Protein AF-A0A1W9V2X1-F1 (afdb_monomer)

Mean predicted aligned error: 11.7 Å

Structure (mmCIF, N/CA/C/O backbone):
data_AF-A0A1W9V2X1-F1
#
_entry.id   AF-A0A1W9V2X1-F1
#
loop_
_atom_site.group_PDB
_atom_site.id
_atom_site.type_symbol
_atom_site.label_atom_id
_atom_site.label_alt_id
_atom_site.label_comp_id
_atom_site.label_asym_id
_atom_site.label_entity_id
_atom_site.label_seq_id
_atom_site.pdbx_PDB_ins_code
_atom_site.Cartn_x
_atom_site.Cartn_y
_atom_site.Cartn_z
_atom_site.occupancy
_atom_site.B_iso_or_equiv
_atom_site.auth_seq_id
_atom_site.auth_comp_id
_atom_site.auth_asym_id
_atom_site.auth_atom_id
_atom_site.pdbx_PDB_model_num
ATOM 1 N N . MET A 1 1 ? -28.402 1.031 50.570 1.00 40.44 1 MET A N 1
ATOM 2 C CA . MET A 1 1 ? -28.992 0.924 49.218 1.00 40.44 1 MET A CA 1
ATOM 3 C C . MET A 1 1 ? -27.854 0.684 48.236 1.00 40.44 1 MET A C 1
ATOM 5 O O . MET A 1 1 ? -27.083 1.597 47.985 1.00 40.44 1 MET A O 1
ATOM 9 N N . ALA A 1 2 ? -27.658 -0.561 47.798 1.00 41.56 2 ALA A N 1
ATOM 10 C CA . ALA A 1 2 ? -26.543 -0.938 46.929 1.00 41.56 2 ALA A CA 1
ATOM 11 C C . ALA A 1 2 ? -26.938 -0.714 45.461 1.00 41.56 2 ALA A C 1
ATOM 13 O O . ALA A 1 2 ? -27.729 -1.474 44.903 1.00 41.56 2 ALA A O 1
ATOM 14 N N . GLY A 1 3 ? -26.422 0.360 44.858 1.00 44.53 3 GLY A N 1
ATOM 15 C CA . GLY A 1 3 ? -26.614 0.662 43.442 1.00 44.53 3 GLY A CA 1
ATOM 16 C C . GLY A 1 3 ? -25.910 -0.378 42.576 1.00 44.53 3 GLY A C 1
ATOM 17 O O . GLY A 1 3 ? -24.686 -0.490 42.578 1.00 44.53 3 GLY A O 1
ATOM 18 N N . THR A 1 4 ? -26.689 -1.172 41.851 1.00 47.44 4 THR A N 1
ATOM 19 C CA . THR A 1 4 ? -26.190 -2.174 40.911 1.00 47.44 4 THR A CA 1
ATOM 20 C C . THR A 1 4 ? -25.653 -1.448 39.675 1.00 47.44 4 THR A C 1
ATOM 22 O O . THR A 1 4 ? -26.416 -1.043 38.800 1.00 47.44 4 THR A O 1
ATOM 25 N N . PHE A 1 5 ? -24.335 -1.249 39.597 1.00 51.53 5 PHE A N 1
ATOM 26 C CA . PHE A 1 5 ? -23.689 -0.709 38.399 1.00 51.53 5 PHE A CA 1
ATOM 27 C C . PHE A 1 5 ? -23.838 -1.707 37.245 1.00 51.53 5 PHE A C 1
ATOM 29 O O . PHE A 1 5 ? -23.134 -2.715 37.149 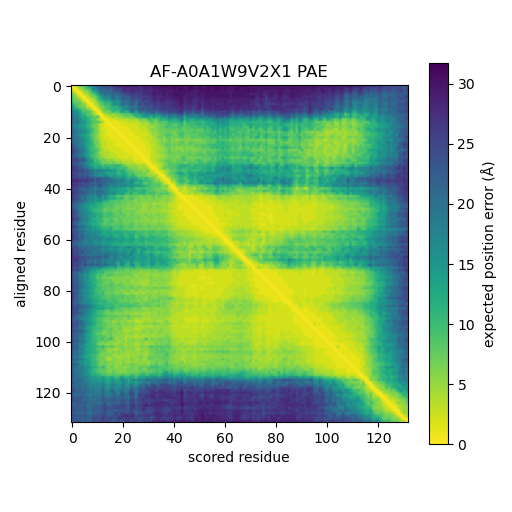1.00 51.53 5 PHE A O 1
ATOM 36 N N . LYS A 1 6 ? -24.803 -1.437 36.365 1.00 46.62 6 LYS A N 1
ATOM 37 C CA . LYS A 1 6 ? -25.063 -2.220 35.158 1.00 46.62 6 LYS A CA 1
ATOM 38 C C . LYS A 1 6 ? -23.905 -1.969 34.188 1.00 46.62 6 LYS A C 1
ATOM 40 O O . LYS A 1 6 ? -23.825 -0.901 33.591 1.00 46.62 6 LYS A O 1
ATOM 45 N N . LYS A 1 7 ? -22.988 -2.935 34.047 1.00 51.97 7 LYS A N 1
ATOM 46 C CA . LYS A 1 7 ? -21.931 -2.887 33.022 1.00 51.97 7 LYS A CA 1
ATOM 47 C C . LYS A 1 7 ? -22.591 -2.725 31.654 1.00 51.97 7 LYS A C 1
ATOM 49 O O . LYS A 1 7 ? -23.209 -3.659 31.143 1.00 51.97 7 LYS A O 1
ATOM 54 N N . GLN A 1 8 ? -22.492 -1.529 31.087 1.00 53.81 8 GLN A N 1
ATOM 55 C CA . GLN A 1 8 ? -23.011 -1.225 29.765 1.00 53.81 8 GLN A CA 1
ATOM 56 C C . GLN A 1 8 ? -22.161 -2.002 28.756 1.00 53.81 8 GLN A C 1
ATOM 58 O O . GLN A 1 8 ? -20.991 -1.704 28.528 1.00 53.81 8 GLN A O 1
ATOM 63 N N . LYS A 1 9 ? -22.728 -3.089 28.230 1.00 50.19 9 LYS A N 1
ATOM 64 C CA . LYS A 1 9 ? -22.089 -3.943 27.230 1.00 50.19 9 LYS A CA 1
ATOM 65 C C . LYS A 1 9 ? -22.088 -3.152 25.918 1.00 50.19 9 LYS A C 1
ATOM 67 O O . LYS A 1 9 ? -23.071 -3.192 25.183 1.00 50.19 9 LYS A O 1
ATOM 72 N N . PHE A 1 10 ? -21.037 -2.373 25.662 1.00 52.16 10 PHE A N 1
ATOM 73 C CA . PHE A 1 10 ? -20.840 -1.754 24.352 1.00 52.16 10 PHE A CA 1
ATOM 74 C C . PHE A 1 10 ? -20.763 -2.883 23.322 1.00 52.16 10 PHE A C 1
ATOM 76 O O . PHE A 1 10 ? -19.852 -3.711 23.335 1.00 52.16 10 PHE A O 1
ATOM 83 N N . SER A 1 11 ? -21.800 -2.986 22.497 1.00 58.44 11 SER A N 1
ATOM 84 C CA . SER A 1 11 ? -21.821 -3.898 21.365 1.00 58.44 11 SER A CA 1
ATOM 85 C C . SER A 1 11 ? -20.771 -3.400 20.376 1.00 58.44 11 SER A C 1
ATOM 87 O O . SER A 1 11 ? -20.891 -2.286 19.883 1.00 58.44 11 SER A O 1
ATOM 89 N N . GLY A 1 12 ? -19.738 -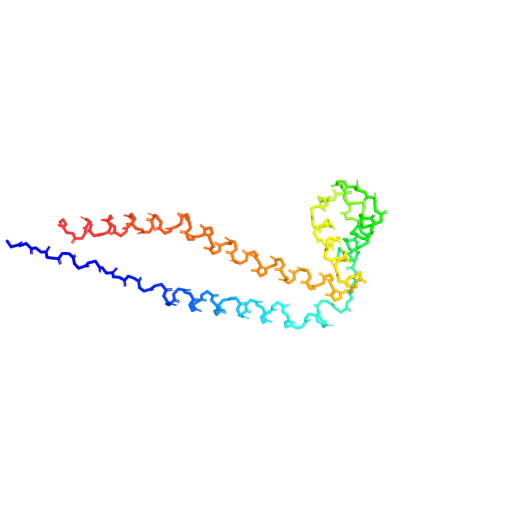4.196 20.092 1.00 65.56 12 GLY A N 1
ATOM 90 C CA . GLY A 1 12 ? -18.726 -3.851 19.081 1.00 65.56 12 GLY A CA 1
ATOM 91 C C . GLY A 1 12 ? -19.250 -3.921 17.639 1.00 65.56 12 GLY A C 1
ATOM 92 O O . GLY A 1 12 ? -18.527 -3.616 16.700 1.00 65.56 12 GLY A O 1
ATOM 93 N N . TRP A 1 13 ? -20.506 -4.329 17.440 1.00 70.62 13 TRP A N 1
ATOM 94 C CA . TRP A 1 13 ? -21.125 -4.469 16.121 1.00 70.62 13 TRP A CA 1
ATOM 95 C C . TRP A 1 13 ? -21.272 -3.149 15.350 1.00 70.62 13 TRP A C 1
ATOM 97 O O . TRP A 1 13 ? -20.857 -3.123 14.194 1.00 70.62 13 TRP A O 1
ATOM 107 N N . PRO A 1 14 ? -21.796 -2.046 15.926 1.00 80.44 14 PRO A N 1
ATOM 108 C CA . PRO A 1 14 ? -21.816 -0.746 15.253 1.00 80.44 14 PRO A CA 1
ATOM 109 C C . PRO A 1 14 ? -20.423 -0.253 14.847 1.00 80.44 14 PRO A C 1
ATOM 111 O O . PRO A 1 14 ? -20.280 0.315 13.769 1.00 80.44 14 PRO A O 1
ATOM 114 N N . GLU A 1 15 ? -19.393 -0.506 15.659 1.00 77.69 15 GLU A N 1
ATOM 115 C CA . GLU A 1 15 ? -18.012 -0.121 15.335 1.00 77.69 15 GLU A CA 1
ATOM 116 C C . GLU A 1 15 ? -17.482 -0.897 14.126 1.00 77.69 15 GLU A C 1
ATOM 118 O O . GLU A 1 15 ? -16.901 -0.307 13.218 1.00 77.69 15 GLU A O 1
ATOM 123 N N . ILE A 1 16 ? -17.726 -2.211 14.080 1.00 81.44 16 ILE A N 1
ATOM 124 C CA . ILE A 1 16 ? -17.327 -3.061 12.952 1.00 81.44 16 ILE A CA 1
ATOM 125 C C . ILE A 1 16 ? -18.069 -2.643 11.681 1.00 81.44 16 ILE A C 1
ATOM 127 O O . ILE A 1 16 ? -17.452 -2.519 10.628 1.00 81.44 16 ILE A O 1
ATOM 131 N N . VAL A 1 17 ? -19.375 -2.379 11.773 1.00 85.50 17 VAL A N 1
ATOM 132 C CA . VAL A 1 17 ? -20.172 -1.924 10.626 1.00 85.50 17 VAL A CA 1
ATOM 133 C C . VAL A 1 17 ? -19.661 -0.578 10.116 1.00 85.50 17 VAL A C 1
ATOM 135 O O . VAL A 1 17 ? -19.432 -0.438 8.917 1.00 85.50 17 VAL A O 1
ATOM 138 N N . ALA A 1 18 ? -19.412 0.388 11.003 1.00 83.31 18 ALA A N 1
ATOM 139 C CA . ALA A 1 18 ? -18.848 1.680 10.625 1.00 83.31 18 ALA A CA 1
ATOM 140 C C . ALA A 1 18 ? -17.472 1.526 9.959 1.00 83.31 18 ALA A C 1
ATOM 142 O O . ALA A 1 18 ? -17.218 2.136 8.923 1.00 83.31 18 ALA A O 1
ATOM 143 N N . PHE A 1 19 ? -16.608 0.662 10.496 1.00 80.81 19 PHE A N 1
ATOM 144 C CA . PHE A 1 19 ? -15.305 0.366 9.907 1.00 80.81 19 PHE A CA 1
ATOM 145 C C . PHE A 1 19 ? -15.425 -0.259 8.509 1.00 80.81 19 PHE A C 1
ATOM 147 O O . PHE A 1 19 ? -14.764 0.195 7.576 1.00 80.81 19 PHE A O 1
ATOM 154 N N . CYS A 1 20 ? -16.308 -1.243 8.327 1.00 84.75 20 CYS A N 1
ATOM 155 C CA . CYS A 1 20 ? -16.571 -1.843 7.019 1.00 84.75 20 CYS A CA 1
ATOM 156 C C . CYS A 1 20 ? -17.102 -0.816 6.010 1.00 84.75 20 CYS A C 1
ATOM 158 O O . CYS A 1 20 ? -16.674 -0.821 4.858 1.00 84.75 20 CYS A O 1
ATOM 160 N N . VAL A 1 21 ? -17.990 0.088 6.433 1.00 87.50 21 VAL A N 1
ATOM 161 C CA . VAL A 1 21 ? -18.495 1.176 5.581 1.00 87.50 21 VAL A CA 1
ATOM 162 C C . VAL A 1 21 ? -17.364 2.123 5.180 1.00 87.50 21 VAL A C 1
ATOM 164 O O . VAL A 1 21 ? -17.255 2.464 4.006 1.00 87.50 21 VAL A O 1
ATOM 167 N N . ILE A 1 22 ? -16.483 2.503 6.110 1.00 85.50 22 ILE A N 1
ATOM 168 C CA . ILE A 1 22 ? -15.319 3.351 5.812 1.00 85.50 22 ILE A CA 1
ATOM 169 C C . ILE A 1 22 ? -14.379 2.661 4.820 1.00 85.50 22 ILE A C 1
ATOM 171 O O . ILE A 1 22 ? -13.934 3.301 3.870 1.00 85.50 22 ILE A O 1
ATOM 175 N N . LEU A 1 23 ? -14.107 1.363 4.989 1.00 83.19 23 LEU A N 1
ATOM 176 C CA . LEU A 1 23 ? -13.288 0.600 4.043 1.00 83.19 23 LEU A CA 1
ATOM 177 C C . LEU A 1 23 ? -13.918 0.548 2.648 1.00 83.19 23 LEU A C 1
ATOM 179 O O . LEU A 1 23 ? -13.213 0.740 1.660 1.00 83.19 23 LEU A O 1
ATOM 183 N N . LEU A 1 24 ? -15.231 0.323 2.560 1.00 84.88 24 LEU A N 1
ATOM 184 C CA . LEU A 1 24 ? -15.948 0.300 1.285 1.00 84.88 24 LEU A CA 1
ATOM 185 C C . LEU A 1 24 ? -15.938 1.666 0.600 1.00 84.88 24 LEU A C 1
ATOM 187 O O . LEU A 1 24 ? -15.678 1.741 -0.598 1.00 84.88 24 LEU A O 1
ATOM 191 N N . LEU A 1 25 ? -16.172 2.745 1.349 1.00 85.00 25 LEU A N 1
ATOM 192 C CA . LEU A 1 25 ? -16.095 4.106 0.819 1.00 85.00 25 LEU A CA 1
ATOM 193 C C . LEU A 1 25 ? -14.678 4.438 0.353 1.00 85.00 25 LEU A C 1
ATOM 195 O O . LEU A 1 25 ? -14.507 4.961 -0.744 1.00 85.00 25 LEU A O 1
ATOM 199 N N . ALA A 1 26 ? -13.661 4.095 1.144 1.00 80.88 26 ALA A N 1
ATOM 200 C CA . ALA A 1 26 ? -12.272 4.298 0.763 1.00 80.88 26 ALA A CA 1
ATOM 201 C C . ALA A 1 26 ? -11.926 3.531 -0.515 1.00 80.88 26 ALA A C 1
ATOM 203 O O . ALA A 1 26 ? -11.336 4.111 -1.420 1.00 80.88 26 ALA A O 1
ATOM 204 N N . LEU A 1 27 ? -12.334 2.264 -0.625 1.00 82.25 27 LEU A N 1
ATOM 205 C CA . LEU A 1 27 ? -12.134 1.464 -1.830 1.00 82.25 27 LEU A CA 1
ATOM 206 C C . LEU A 1 27 ? -12.837 2.091 -3.039 1.00 82.25 27 LEU A C 1
ATOM 208 O O . LEU A 1 27 ? -12.231 2.204 -4.104 1.00 82.25 27 LEU A O 1
ATOM 212 N N . LEU A 1 28 ? -14.085 2.535 -2.870 1.00 84.50 28 LEU A N 1
ATOM 213 C CA . LEU A 1 28 ? -14.867 3.164 -3.929 1.00 84.50 28 LEU A CA 1
ATOM 214 C C . LEU A 1 28 ? -14.198 4.450 -4.410 1.00 84.50 28 LEU A C 1
ATOM 216 O O . LEU A 1 28 ? -13.931 4.571 -5.596 1.00 84.50 28 LEU A O 1
ATOM 220 N N . PHE A 1 29 ? -13.833 5.368 -3.515 1.00 80.75 29 PHE A N 1
ATOM 221 C CA . PHE A 1 29 ? -13.149 6.603 -3.903 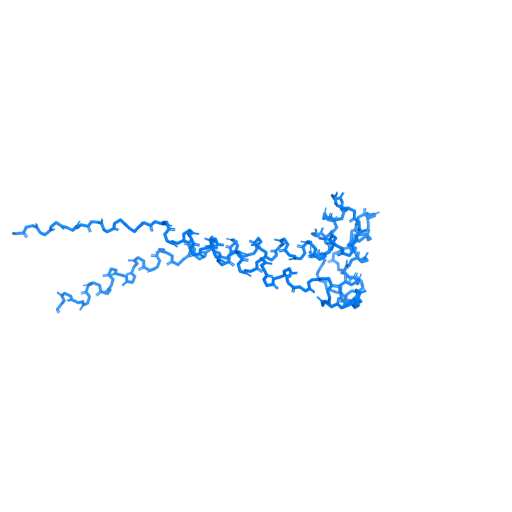1.00 80.75 29 PHE A CA 1
ATOM 222 C C . PHE A 1 29 ? -11.755 6.364 -4.489 1.00 80.75 29 PHE A C 1
ATOM 224 O O . PHE A 1 29 ? -11.346 7.104 -5.376 1.00 80.75 29 PHE A O 1
ATOM 231 N N . ARG A 1 30 ? -11.023 5.342 -4.024 1.00 76.62 30 ARG A N 1
ATOM 232 C CA . ARG A 1 30 ? -9.678 5.031 -4.530 1.00 76.62 30 ARG A CA 1
ATOM 233 C C . ARG A 1 30 ? -9.731 4.421 -5.925 1.00 76.62 30 ARG A C 1
ATOM 235 O O . ARG A 1 30 ? -8.865 4.720 -6.724 1.00 76.62 30 ARG A O 1
ATOM 242 N N . THR A 1 31 ? -10.713 3.565 -6.204 1.00 78.25 31 THR A N 1
ATOM 243 C CA . THR A 1 31 ? -10.856 2.877 -7.502 1.00 78.25 31 THR A CA 1
ATOM 244 C C . THR A 1 31 ? -11.668 3.679 -8.517 1.00 78.25 31 THR A C 1
ATOM 246 O O . THR A 1 31 ? -11.524 3.475 -9.724 1.00 78.25 31 THR A O 1
ATOM 249 N N . TYR A 1 32 ? -12.495 4.622 -8.058 1.00 74.75 32 TYR A N 1
ATOM 250 C CA . TYR A 1 32 ? -13.290 5.477 -8.928 1.00 74.75 32 TYR A CA 1
ATOM 251 C C . TYR A 1 32 ? -12.389 6.378 -9.775 1.00 74.75 32 TYR A C 1
ATOM 253 O O . TYR A 1 32 ? -11.788 7.332 -9.291 1.00 74.75 32 TYR A O 1
ATOM 261 N N . GLY A 1 33 ? -12.312 6.066 -11.068 1.00 71.06 33 GLY A N 1
ATOM 262 C CA . GLY A 1 33 ? -11.505 6.824 -12.019 1.00 71.06 33 GLY A CA 1
ATOM 263 C C . GLY A 1 33 ? -10.034 6.419 -12.076 1.00 71.06 33 GLY A C 1
ATOM 264 O O . GLY A 1 33 ? -9.289 7.101 -12.769 1.00 71.06 33 GLY A O 1
ATOM 265 N N . LEU A 1 34 ? -9.629 5.303 -11.454 1.00 67.88 34 LEU A N 1
ATOM 266 C CA . LEU A 1 34 ? -8.243 4.805 -11.483 1.00 67.88 34 LEU A CA 1
ATOM 267 C C . LEU A 1 34 ? -7.711 4.577 -12.914 1.00 67.88 34 LEU A C 1
ATOM 269 O O . LEU A 1 34 ? -6.512 4.688 -13.160 1.00 67.88 34 LEU A O 1
ATOM 273 N N . ASP A 1 35 ? -8.607 4.295 -13.863 1.00 64.69 35 ASP A N 1
ATOM 274 C CA . ASP A 1 35 ? -8.277 4.116 -15.284 1.00 64.69 35 ASP A CA 1
ATOM 275 C C . ASP A 1 35 ? -8.267 5.430 -16.082 1.00 64.69 35 ASP A C 1
ATOM 277 O O . ASP A 1 35 ? -7.742 5.483 -17.191 1.00 64.69 35 ASP A O 1
ATOM 281 N N . LYS A 1 36 ? -8.871 6.498 -15.548 1.00 64.12 36 LYS A N 1
ATOM 282 C CA . LYS A 1 36 ? -9.053 7.782 -16.247 1.00 64.12 36 LYS A CA 1
ATOM 283 C C . LYS A 1 36 ? -8.175 8.899 -15.689 1.00 64.12 36 LYS A C 1
ATOM 285 O O . LYS A 1 36 ? -7.879 9.848 -16.410 1.00 64.12 36 LYS A O 1
ATOM 290 N N . VAL A 1 37 ? -7.781 8.807 -14.421 1.00 63.09 37 VAL A N 1
ATOM 291 C CA . VAL A 1 37 ? -7.022 9.828 -13.701 1.00 63.09 37 VAL A CA 1
ATOM 292 C C . VAL A 1 37 ? -5.963 9.143 -12.822 1.00 63.09 37 VAL A C 1
ATOM 294 O O . VAL A 1 37 ? -6.338 8.372 -11.941 1.00 63.09 37 VAL A O 1
ATOM 297 N N . PRO A 1 38 ? -4.663 9.426 -13.017 1.00 61.75 38 PRO A N 1
ATOM 298 C CA . PRO A 1 38 ? -4.094 10.220 -14.106 1.00 61.75 38 PRO A CA 1
ATOM 299 C C . PRO A 1 38 ? -4.114 9.453 -15.451 1.00 61.75 38 PRO A C 1
ATOM 301 O O . PRO A 1 38 ? -3.861 8.243 -15.477 1.00 61.75 38 PRO A O 1
ATOM 304 N N . PRO A 1 39 ? -4.411 10.128 -16.582 1.00 63.81 39 PRO A N 1
ATOM 305 C CA . PRO A 1 39 ? -4.493 9.492 -17.902 1.00 63.81 39 PRO A CA 1
ATOM 306 C C . PRO A 1 39 ? -3.128 9.052 -18.454 1.00 63.81 39 PRO A C 1
ATOM 308 O O . PRO A 1 39 ? -3.073 8.193 -19.328 1.00 63.81 39 PRO A O 1
ATOM 311 N N . ALA A 1 40 ? -2.031 9.618 -17.943 1.00 69.62 40 ALA A N 1
ATOM 312 C CA . ALA A 1 40 ? -0.670 9.242 -18.302 1.00 69.62 40 ALA A CA 1
ATOM 313 C C . ALA A 1 40 ? 0.032 8.592 -17.105 1.00 69.62 40 ALA A C 1
ATOM 315 O O . ALA A 1 40 ? -0.016 9.122 -15.997 1.00 69.62 40 ALA A O 1
ATOM 316 N N . PHE A 1 41 ? 0.695 7.462 -17.349 1.00 78.06 41 PHE A N 1
ATOM 317 C CA . PHE A 1 41 ? 1.637 6.858 -16.412 1.00 78.06 41 PHE A CA 1
ATOM 318 C C . PHE A 1 41 ? 3.010 7.491 -16.659 1.00 78.06 41 PHE A C 1
ATOM 320 O O . PHE A 1 41 ? 3.774 7.025 -17.504 1.00 78.06 41 PHE A O 1
ATOM 327 N N . PHE A 1 42 ? 3.263 8.634 -16.023 1.00 81.44 42 PHE A N 1
ATOM 328 C CA . PHE A 1 42 ? 4.469 9.440 -16.216 1.00 81.44 42 PHE A CA 1
ATOM 329 C C . PHE A 1 42 ? 4.945 10.005 -14.874 1.00 81.44 42 PHE A C 1
ATOM 331 O O . PHE A 1 42 ? 4.184 10.016 -13.911 1.00 81.44 42 PHE A O 1
ATOM 338 N N . GLY A 1 43 ? 6.179 10.508 -14.841 1.00 84.56 43 GLY A N 1
ATOM 339 C CA . GLY A 1 43 ? 6.716 11.201 -13.676 1.00 84.56 43 GLY A CA 1
ATOM 340 C C . GLY A 1 43 ? 7.114 10.215 -12.588 1.00 84.56 43 GLY A C 1
ATOM 341 O O . GLY A 1 43 ? 7.761 9.210 -12.882 1.00 84.56 43 GLY A O 1
ATOM 342 N N . ASP A 1 44 ? 6.697 10.506 -11.363 1.00 83.75 44 ASP A N 1
ATOM 343 C CA . ASP A 1 44 ? 6.986 9.732 -10.155 1.00 83.75 44 ASP A CA 1
ATOM 344 C C . ASP A 1 44 ? 6.433 8.296 -10.228 1.00 83.75 44 ASP A C 1
ATOM 346 O O . ASP A 1 44 ? 7.136 7.321 -9.966 1.00 83.75 44 ASP A O 1
ATOM 350 N N . GLU A 1 45 ? 5.193 8.113 -10.698 1.00 84.44 45 GLU A N 1
ATOM 351 C CA . GLU A 1 45 ? 4.597 6.772 -10.837 1.00 84.44 45 GLU A CA 1
ATOM 352 C C . GLU A 1 45 ? 5.433 5.854 -11.751 1.00 84.44 45 GLU A C 1
ATOM 354 O O . GLU A 1 45 ? 5.596 4.660 -11.476 1.00 84.44 45 GLU A O 1
ATOM 359 N N . ALA A 1 46 ? 5.967 6.410 -12.842 1.00 87.62 46 ALA A N 1
ATOM 360 C CA . ALA A 1 46 ? 6.735 5.659 -13.829 1.00 87.62 46 ALA A CA 1
ATOM 361 C C . ALA A 1 46 ? 8.168 5.383 -13.367 1.00 87.62 46 ALA A C 1
ATOM 363 O O . ALA A 1 46 ? 8.662 4.266 -13.524 1.00 87.62 46 ALA A O 1
ATOM 364 N N . ASN A 1 47 ? 8.817 6.378 -12.774 1.00 89.69 47 ASN A N 1
ATOM 365 C CA . ASN A 1 47 ? 10.173 6.280 -12.250 1.00 89.69 47 ASN A CA 1
ATOM 366 C C . ASN A 1 47 ? 10.266 5.244 -11.117 1.00 89.69 47 ASN A C 1
ATOM 368 O O . ASN A 1 47 ? 11.120 4.357 -11.173 1.00 89.69 47 ASN A O 1
ATOM 372 N N . ILE A 1 48 ? 9.323 5.250 -10.170 1.00 89.44 48 ILE A N 1
ATOM 373 C CA . ILE A 1 48 ? 9.230 4.212 -9.131 1.00 89.44 48 ILE A CA 1
ATOM 374 C C . ILE A 1 48 ? 9.030 2.828 -9.754 1.00 89.44 48 ILE A C 1
ATOM 376 O O . ILE A 1 48 ? 9.654 1.863 -9.319 1.00 89.44 48 ILE A O 1
ATOM 380 N N . ALA A 1 49 ? 8.180 2.699 -10.776 1.00 90.44 49 ALA A N 1
ATOM 381 C CA . ALA A 1 49 ? 7.961 1.411 -11.430 1.00 90.44 49 ALA A CA 1
ATOM 382 C C . ALA A 1 49 ? 9.220 0.888 -12.143 1.00 90.44 49 ALA A C 1
ATOM 384 O O . ALA A 1 49 ? 9.478 -0.319 -12.106 1.00 90.44 49 ALA A O 1
ATOM 385 N N . LEU A 1 50 ? 10.022 1.772 -12.745 1.00 90.06 50 LEU A N 1
ATOM 386 C CA . LEU A 1 50 ? 11.322 1.426 -13.327 1.00 90.06 50 LEU A CA 1
ATOM 387 C C . LEU A 1 50 ? 12.317 0.986 -12.249 1.00 90.06 50 LEU A C 1
ATOM 389 O O . LEU A 1 50 ? 12.975 -0.045 -12.404 1.00 90.06 50 LEU A O 1
ATOM 393 N N . ASP A 1 51 ? 12.375 1.702 -11.126 1.00 90.56 51 ASP A N 1
ATOM 394 C CA . ASP A 1 51 ? 13.221 1.330 -9.993 1.00 90.56 51 ASP A CA 1
ATOM 395 C C . ASP A 1 51 ? 12.816 -0.028 -9.411 1.00 90.56 51 ASP A C 1
ATOM 397 O O . ASP A 1 51 ? 13.667 -0.899 -9.217 1.00 90.56 51 ASP A O 1
ATOM 401 N N . SER A 1 52 ? 11.519 -0.278 -9.236 1.00 91.12 52 SER A N 1
ATOM 402 C CA . SER A 1 52 ? 10.985 -1.577 -8.819 1.00 91.12 52 SER A CA 1
ATOM 403 C C . SER A 1 52 ? 11.318 -2.700 -9.788 1.00 91.12 52 SER A C 1
ATOM 405 O O . SER A 1 52 ? 11.610 -3.819 -9.365 1.00 91.12 52 SER A O 1
ATOM 407 N N . GLN A 1 53 ? 11.286 -2.423 -11.090 1.00 91.38 53 GLN A N 1
ATOM 408 C CA . GLN A 1 53 ? 11.684 -3.395 -12.097 1.00 91.38 53 GLN A CA 1
ATOM 409 C C . GLN A 1 53 ? 13.185 -3.700 -12.014 1.00 91.38 53 GLN A C 1
ATOM 411 O O . GLN A 1 53 ? 13.566 -4.864 -12.133 1.00 91.38 53 GLN A O 1
ATOM 416 N N . SER A 1 54 ? 14.025 -2.696 -11.750 1.00 90.12 54 SER A N 1
ATOM 417 C CA . SER A 1 54 ? 15.464 -2.893 -11.539 1.00 90.12 54 SER A CA 1
ATOM 418 C C . SER A 1 54 ? 15.751 -3.747 -10.295 1.00 90.12 54 SER A C 1
ATOM 420 O O . SER A 1 54 ? 16.564 -4.672 -10.353 1.00 90.12 54 SER A O 1
ATOM 422 N N . ILE A 1 55 ? 15.007 -3.525 -9.205 1.00 91.75 55 ILE A N 1
ATOM 423 C CA . ILE A 1 55 ? 15.094 -4.317 -7.969 1.00 91.75 55 ILE A CA 1
ATOM 424 C C . ILE A 1 55 ? 14.713 -5.772 -8.245 1.00 91.75 55 ILE A C 1
ATOM 426 O O . ILE A 1 55 ? 15.407 -6.691 -7.812 1.00 91.75 55 ILE A O 1
ATOM 430 N N . LEU A 1 56 ? 13.646 -6.000 -9.017 1.00 90.94 56 LEU A N 1
ATOM 431 C CA . LEU A 1 56 ? 13.211 -7.342 -9.410 1.00 90.94 56 LEU A CA 1
ATOM 432 C C . LEU A 1 56 ? 14.264 -8.084 -10.253 1.00 90.94 56 LEU A C 1
ATOM 434 O O . LEU A 1 56 ? 14.342 -9.310 -10.211 1.00 90.94 56 LEU A O 1
ATOM 438 N N . GLN A 1 57 ? 15.083 -7.346 -11.003 1.00 91.44 57 GLN A N 1
ATOM 439 C CA . GLN A 1 57 ? 16.202 -7.876 -11.788 1.00 91.44 57 GLN A CA 1
ATOM 440 C C . G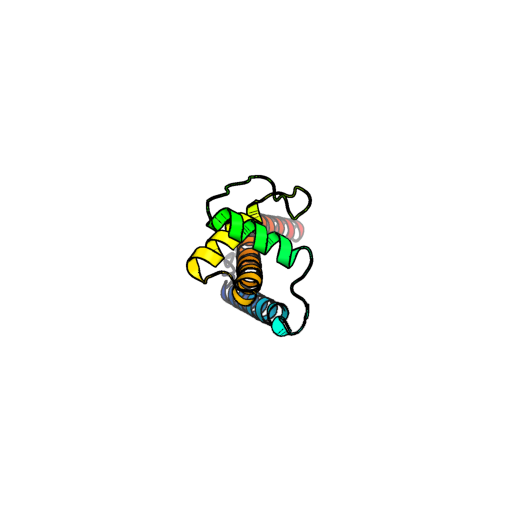LN A 1 57 ? 17.473 -8.112 -10.951 1.00 91.44 57 GLN A C 1
ATOM 442 O O . GLN A 1 57 ? 18.490 -8.537 -11.494 1.00 91.44 57 GLN A O 1
ATOM 447 N N . GLY A 1 58 ? 17.424 -7.874 -9.637 1.00 89.88 58 GLY A N 1
ATOM 448 C CA . GLY A 1 58 ? 18.534 -8.092 -8.708 1.00 89.88 58 GLY A CA 1
ATOM 449 C C . GLY A 1 58 ? 19.387 -6.853 -8.432 1.00 89.88 58 GLY A C 1
ATOM 450 O O . GLY A 1 58 ? 20.403 -6.964 -7.747 1.00 89.88 58 GLY A O 1
ATOM 451 N N . ASN A 1 59 ? 18.996 -5.673 -8.926 1.00 88.12 59 ASN A N 1
ATOM 452 C CA . ASN A 1 59 ? 19.671 -4.419 -8.598 1.00 88.12 59 ASN A CA 1
ATOM 453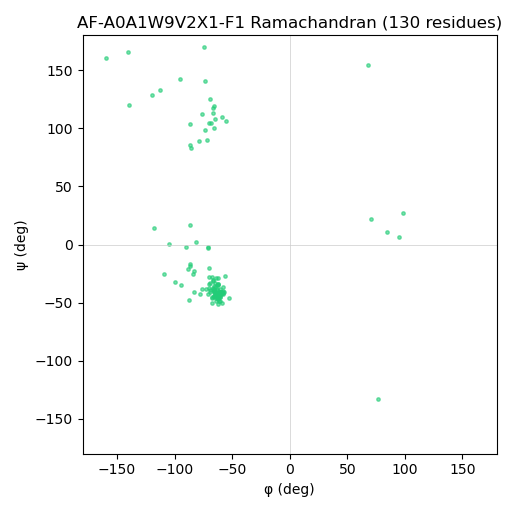 C C . ASN A 1 59 ? 19.106 -3.829 -7.298 1.00 88.12 59 ASN A C 1
ATOM 455 O O . ASN A 1 59 ? 18.207 -2.988 -7.295 1.00 88.12 59 ASN A O 1
ATOM 459 N N . PHE A 1 60 ? 19.622 -4.317 -6.173 1.00 86.81 60 PHE A N 1
ATOM 460 C CA . PHE A 1 60 ? 19.202 -3.885 -4.846 1.00 86.81 60 PHE A CA 1
ATOM 461 C C . PHE A 1 60 ? 19.844 -2.546 -4.471 1.00 86.81 60 PHE A C 1
ATOM 463 O O . PHE A 1 60 ? 20.909 -2.503 -3.854 1.00 86.81 60 PHE A O 1
ATOM 470 N N . SER A 1 61 ? 19.181 -1.445 -4.821 1.00 83.69 61 SER A N 1
ATOM 471 C CA . SER A 1 61 ? 19.556 -0.112 -4.345 1.00 83.69 61 SER A CA 1
ATOM 472 C C . SER A 1 61 ? 18.745 0.279 -3.110 1.00 83.69 61 SER A C 1
ATOM 474 O O . SER A 1 61 ? 17.560 -0.035 -3.013 1.00 83.69 61 SER A O 1
ATOM 476 N N . LEU A 1 62 ? 19.376 0.969 -2.156 1.00 84.19 62 LEU A N 1
ATOM 477 C CA . LEU A 1 62 ? 18.684 1.573 -1.008 1.00 84.19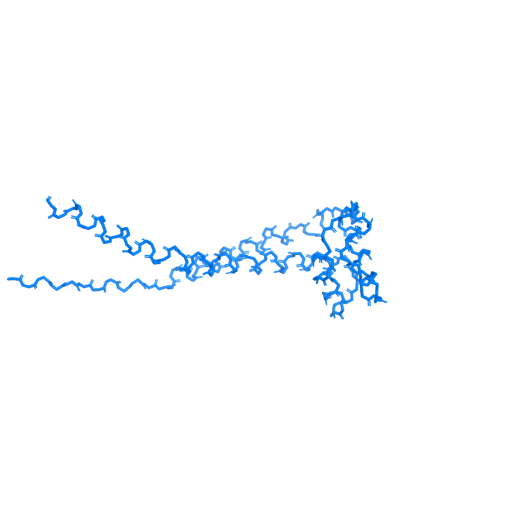 62 LEU A CA 1
ATOM 478 C C . LEU A 1 62 ? 18.087 2.944 -1.344 1.00 84.19 62 LEU A C 1
ATOM 480 O O . LEU A 1 62 ? 17.142 3.382 -0.687 1.00 84.19 62 LEU A O 1
ATOM 484 N N . ILE A 1 63 ? 18.626 3.592 -2.373 1.00 84.50 63 ILE A N 1
ATOM 485 C CA . ILE A 1 63 ? 18.248 4.926 -2.828 1.00 84.50 63 ILE A CA 1
ATOM 486 C C . ILE A 1 63 ? 17.753 4.802 -4.266 1.00 84.50 63 ILE A C 1
ATOM 488 O O . ILE A 1 63 ? 18.438 4.197 -5.094 1.00 84.50 63 ILE A O 1
ATOM 492 N N . THR A 1 64 ? 16.576 5.340 -4.561 1.00 79.38 64 THR A N 1
ATOM 493 C CA . THR A 1 64 ? 15.967 5.290 -5.895 1.00 79.38 64 THR A CA 1
ATOM 494 C C . THR A 1 64 ? 16.640 6.301 -6.828 1.00 79.38 64 THR A C 1
ATOM 496 O O . THR A 1 64 ? 16.535 7.511 -6.604 1.00 79.38 64 THR A O 1
ATOM 499 N N . PRO A 1 65 ? 17.379 5.849 -7.861 1.00 76.25 65 PRO A N 1
ATOM 500 C CA . PRO A 1 65 ? 18.096 6.754 -8.753 1.00 76.25 65 PRO A CA 1
ATOM 501 C C . PRO A 1 65 ? 17.161 7.569 -9.655 1.00 76.25 65 PRO A C 1
ATOM 503 O O . PRO A 1 65 ? 17.527 8.683 -10.027 1.00 76.25 65 PRO A O 1
ATOM 506 N N . HIS A 1 66 ? 15.969 7.059 -9.992 1.00 78.50 66 HIS A N 1
ATOM 507 C CA . HIS A 1 66 ? 15.037 7.758 -10.884 1.00 78.50 66 HIS A CA 1
ATOM 508 C C . HIS A 1 66 ? 14.164 8.790 -10.152 1.00 78.50 66 HIS A C 1
ATOM 510 O O . HIS A 1 66 ? 13.767 9.782 -10.755 1.00 78.50 66 HIS A O 1
ATOM 516 N N . GLU A 1 67 ? 13.939 8.619 -8.846 1.00 73.25 67 GLU A N 1
ATOM 517 C CA . GLU A 1 67 ? 13.182 9.552 -7.987 1.00 73.25 67 GLU A CA 1
ATOM 518 C C . GLU A 1 67 ? 14.035 10.684 -7.390 1.00 73.25 67 GLU A C 1
ATOM 520 O O . GLU A 1 67 ? 13.659 11.320 -6.413 1.00 73.25 67 GLU A O 1
ATOM 525 N N . GLY A 1 68 ? 15.232 10.946 -7.919 1.00 74.69 68 GLY A N 1
ATOM 526 C CA . GLY A 1 68 ? 16.088 12.004 -7.369 1.00 74.69 68 GLY A CA 1
ATOM 527 C C . GLY A 1 68 ? 16.684 11.676 -5.994 1.00 74.69 68 GLY A C 1
ATOM 528 O O . GLY A 1 68 ? 17.116 12.580 -5.280 1.00 74.69 68 GLY A O 1
ATOM 529 N N . GLY A 1 69 ? 16.766 10.391 -5.639 1.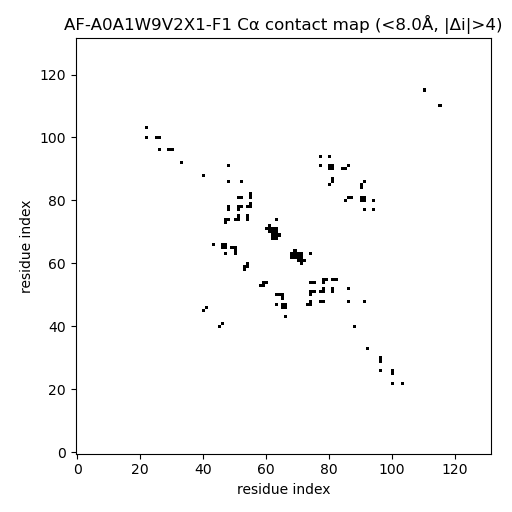00 75.44 69 GLY A N 1
ATOM 530 C CA . GLY A 1 69 ? 17.453 9.929 -4.437 1.00 75.44 69 GLY A CA 1
ATOM 531 C C . GLY A 1 69 ? 16.552 9.657 -3.231 1.00 75.44 69 GLY A C 1
ATOM 532 O O . GLY A 1 69 ? 17.015 9.750 -2.093 1.00 75.44 69 GLY A O 1
ATOM 533 N N . GLU A 1 70 ? 15.284 9.318 -3.453 1.00 78.38 70 GLU A N 1
ATOM 534 C CA . GLU A 1 70 ? 14.348 8.983 -2.380 1.00 78.38 70 GLU A CA 1
ATOM 535 C C . GLU A 1 70 ? 14.582 7.590 -1.758 1.00 78.38 70 GLU A C 1
ATOM 537 O O . GLU A 1 70 ? 15.386 6.767 -2.209 1.00 78.38 70 GLU A O 1
ATOM 542 N N . GLY A 1 71 ? 13.885 7.331 -0.647 1.00 82.62 71 GLY A N 1
ATOM 543 C CA . GLY A 1 71 ? 13.930 6.046 0.042 1.00 82.62 71 GLY A CA 1
ATOM 544 C C . GLY A 1 71 ? 13.248 4.941 -0.768 1.00 82.62 71 GLY A C 1
ATOM 545 O O . GLY A 1 71 ? 12.061 5.010 -1.071 1.00 82.62 71 GLY A O 1
ATOM 546 N N . SER A 1 72 ? 13.972 3.855 -1.030 1.00 88.06 72 SER A N 1
ATOM 547 C CA . SER A 1 72 ? 13.520 2.737 -1.877 1.00 88.06 72 SER A CA 1
ATOM 548 C C . SER A 1 72 ? 12.413 1.845 -1.301 1.00 88.06 72 SER A C 1
ATOM 550 O O . SER A 1 72 ? 11.969 0.927 -1.989 1.00 88.06 72 SER A O 1
ATOM 552 N N . LEU A 1 73 ? 11.935 2.075 -0.070 1.00 89.94 73 LEU A N 1
ATOM 553 C CA . LEU A 1 73 ? 10.973 1.180 0.594 1.00 89.94 73 LEU A CA 1
ATOM 554 C C . LEU A 1 73 ? 9.745 0.899 -0.281 1.00 89.94 73 LEU A C 1
ATOM 556 O O . LEU A 1 73 ? 9.341 -0.254 -0.433 1.00 89.94 73 LEU A O 1
ATOM 560 N N . TRP A 1 74 ? 9.171 1.943 -0.880 1.00 90.44 74 TRP A N 1
ATOM 561 C CA . TRP A 1 74 ? 8.023 1.780 -1.763 1.00 90.44 74 TRP A CA 1
ATOM 562 C C . TRP A 1 74 ? 8.381 1.002 -3.036 1.00 90.44 74 TRP A C 1
ATOM 564 O O . TRP A 1 74 ? 7.640 0.098 -3.424 1.00 90.44 74 TRP A O 1
ATOM 574 N N . ALA A 1 75 ? 9.557 1.252 -3.620 1.00 90.94 75 ALA A N 1
ATOM 575 C CA . ALA A 1 75 ? 10.037 0.519 -4.787 1.00 90.94 75 ALA A CA 1
ATOM 576 C C . ALA A 1 75 ? 10.231 -0.984 -4.499 1.00 90.94 75 ALA A C 1
ATOM 578 O O . ALA A 1 75 ? 9.914 -1.811 -5.355 1.00 90.94 75 ALA A O 1
ATOM 579 N N . TYR A 1 76 ? 10.659 -1.364 -3.289 1.00 92.94 76 TYR A N 1
ATOM 580 C CA . TYR A 1 76 ? 10.728 -2.768 -2.860 1.00 92.94 76 TYR A CA 1
ATOM 581 C C . TYR A 1 76 ? 9.347 -3.415 -2.720 1.00 92.94 76 TYR A C 1
ATOM 583 O O . TYR A 1 76 ? 9.133 -4.530 -3.196 1.00 92.94 76 TYR A O 1
ATOM 591 N N . LEU A 1 77 ? 8.392 -2.729 -2.087 1.00 92.94 77 LEU A N 1
ATOM 592 C CA . LEU A 1 77 ? 7.021 -3.235 -1.936 1.00 92.94 77 LEU A CA 1
ATOM 593 C C . LEU A 1 77 ? 6.330 -3.404 -3.297 1.00 92.94 77 LEU A C 1
ATOM 595 O O . LEU A 1 77 ? 5.625 -4.389 -3.543 1.00 92.94 77 LEU A O 1
ATOM 599 N N . LEU A 1 78 ? 6.579 -2.473 -4.213 1.00 93.56 78 LEU A N 1
ATOM 600 C CA . LEU A 1 78 ? 6.092 -2.550 -5.579 1.00 93.56 78 LEU A CA 1
ATOM 601 C C . LEU A 1 78 ? 6.794 -3.665 -6.373 1.00 93.56 78 LEU A C 1
ATOM 603 O O . LEU A 1 78 ? 6.118 -4.414 -7.078 1.00 93.56 78 LEU A O 1
ATOM 607 N N . ALA A 1 79 ? 8.102 -3.873 -6.187 1.00 93.00 79 ALA A N 1
ATOM 608 C CA . ALA A 1 79 ? 8.836 -4.994 -6.779 1.00 93.00 79 ALA A CA 1
ATOM 609 C C . ALA A 1 79 ? 8.273 -6.352 -6.325 1.00 93.00 79 ALA A C 1
ATOM 611 O O . ALA A 1 79 ? 8.079 -7.241 -7.151 1.00 93.00 79 ALA A O 1
ATOM 612 N N . LEU A 1 80 ? 7.916 -6.504 -5.043 1.00 93.25 80 LEU A N 1
ATOM 613 C CA . LEU A 1 80 ? 7.221 -7.702 -4.548 1.00 93.25 80 LEU A CA 1
ATOM 614 C C . LEU A 1 80 ? 5.880 -7.912 -5.258 1.00 93.25 80 LEU A C 1
ATOM 616 O O . LEU A 1 80 ? 5.540 -9.032 -5.639 1.00 93.25 80 LEU A O 1
ATOM 620 N N . THR A 1 81 ? 5.130 -6.835 -5.486 1.00 93.19 81 THR A N 1
ATOM 621 C CA . THR A 1 81 ? 3.858 -6.916 -6.212 1.00 93.19 81 THR A CA 1
ATOM 622 C C . THR A 1 81 ? 4.080 -7.329 -7.670 1.00 93.19 81 THR A C 1
ATOM 624 O O . THR A 1 81 ? 3.362 -8.183 -8.190 1.00 93.19 81 THR A O 1
ATOM 627 N N . PHE A 1 82 ? 5.117 -6.801 -8.323 1.00 94.56 82 PHE A N 1
ATOM 628 C CA . PHE A 1 82 ? 5.515 -7.201 -9.673 1.00 94.56 82 PHE A CA 1
ATOM 629 C C . PHE A 1 82 ? 6.025 -8.641 -9.751 1.00 94.56 82 PHE A C 1
ATOM 631 O O . PHE A 1 82 ? 5.793 -9.294 -10.765 1.00 94.56 82 PHE A O 1
ATOM 638 N N . ALA A 1 83 ? 6.645 -9.174 -8.697 1.00 92.94 83 ALA A N 1
ATOM 639 C CA . ALA A 1 83 ? 7.044 -10.579 -8.647 1.00 92.94 83 ALA A CA 1
ATOM 640 C C . ALA A 1 83 ? 5.835 -11.525 -8.712 1.00 92.94 83 ALA A C 1
ATOM 642 O O . ALA A 1 83 ? 5.917 -12.586 -9.327 1.00 92.94 83 ALA A O 1
ATOM 643 N N . VAL A 1 84 ? 4.704 -11.126 -8.122 1.00 94.31 84 VAL A N 1
ATOM 644 C CA . VAL A 1 84 ? 3.473 -11.932 -8.085 1.00 94.31 84 VAL A CA 1
ATOM 645 C C . VAL A 1 84 ? 2.595 -11.698 -9.319 1.00 94.31 84 VAL A C 1
ATOM 647 O O . VAL A 1 84 ? 2.139 -12.652 -9.945 1.00 94.31 84 VAL A O 1
ATOM 650 N N . PHE A 1 85 ? 2.355 -10.437 -9.686 1.00 91.44 85 PHE A N 1
ATOM 651 C CA . PHE A 1 85 ? 1.360 -10.051 -10.698 1.00 91.44 85 PHE A CA 1
ATOM 652 C C . PHE A 1 85 ? 1.954 -9.637 -12.050 1.00 91.44 85 PHE A C 1
ATOM 654 O O . PHE A 1 85 ? 1.200 -9.327 -12.971 1.00 91.44 85 PHE A O 1
ATOM 661 N N . LYS A 1 86 ? 3.286 -9.677 -12.184 1.00 91.19 86 LYS A N 1
ATOM 662 C CA . LYS A 1 86 ? 4.083 -9.141 -13.301 1.00 91.19 86 LYS A CA 1
ATOM 663 C C . LYS A 1 86 ? 4.062 -7.601 -13.386 1.00 91.19 86 LYS A C 1
ATOM 665 O O . LYS A 1 86 ? 3.118 -6.959 -12.909 1.00 91.19 86 LYS A O 1
ATOM 670 N N . PRO A 1 87 ? 5.096 -6.976 -13.982 1.00 88.69 87 PRO A N 1
ATOM 671 C CA . PRO A 1 87 ? 5.131 -5.528 -14.180 1.00 88.69 87 PRO A CA 1
ATOM 672 C C . PRO A 1 87 ? 4.039 -5.061 -15.150 1.00 88.69 87 PRO A C 1
ATOM 674 O O . PRO A 1 87 ? 4.003 -5.479 -16.307 1.00 88.69 87 PRO A O 1
ATOM 677 N N . SER A 1 88 ? 3.137 -4.202 -14.680 1.00 89.38 88 SER A N 1
ATOM 678 C CA . SER A 1 88 ? 2.113 -3.536 -15.489 1.00 89.38 88 SER A CA 1
ATOM 679 C C . SER A 1 88 ? 1.599 -2.283 -14.771 1.00 89.38 88 SER A C 1
ATOM 681 O O . SER A 1 88 ? 1.711 -2.171 -13.551 1.00 89.38 88 SER A O 1
ATOM 683 N N . ILE A 1 89 ? 0.972 -1.360 -15.506 1.00 87.38 89 ILE A N 1
ATOM 684 C CA . ILE A 1 89 ? 0.339 -0.166 -14.911 1.00 87.38 89 ILE A CA 1
ATOM 685 C C . ILE A 1 89 ? -0.764 -0.578 -13.924 1.00 87.38 89 ILE A C 1
ATOM 687 O O . ILE A 1 89 ? -0.873 -0.024 -12.831 1.00 87.38 89 ILE A O 1
ATOM 691 N N . ALA A 1 90 ? -1.550 -1.599 -14.281 1.00 85.88 90 ALA A N 1
ATOM 692 C CA . ALA A 1 90 ? -2.627 -2.108 -13.441 1.00 85.88 90 ALA A CA 1
ATOM 693 C C . ALA A 1 90 ? -2.101 -2.709 -12.129 1.00 85.88 90 ALA A C 1
ATOM 695 O O . ALA A 1 90 ? -2.661 -2.442 -11.068 1.00 85.88 90 ALA A O 1
ATOM 696 N N . SER A 1 91 ? -1.006 -3.475 -12.175 1.00 88.50 91 SER A N 1
ATOM 697 C CA . SER A 1 91 ? -0.387 -4.021 -10.962 1.00 88.50 91 SER A CA 1
ATOM 698 C C . SER A 1 91 ? 0.256 -2.930 -10.110 1.00 88.50 91 SER A C 1
ATOM 700 O O . SER A 1 91 ? 0.171 -3.010 -8.886 1.00 88.50 91 SER A O 1
ATOM 702 N N . ALA A 1 92 ? 0.804 -1.874 -10.720 1.00 88.19 92 ALA A N 1
ATOM 703 C CA . ALA A 1 92 ? 1.372 -0.757 -9.974 1.00 88.19 92 ALA A CA 1
ATOM 704 C C . ALA A 1 92 ? 0.309 0.051 -9.221 1.00 88.19 92 ALA A C 1
ATOM 706 O O . ALA A 1 92 ? 0.396 0.249 -8.006 1.00 88.19 92 ALA A O 1
ATOM 707 N N . ARG A 1 93 ? -0.757 0.445 -9.922 1.00 88.06 93 ARG A N 1
ATOM 708 C CA . ARG A 1 93 ? -1.887 1.159 -9.314 1.00 88.06 93 ARG A CA 1
ATOM 709 C C . ARG A 1 93 ? -2.645 0.277 -8.323 1.00 88.06 93 ARG A C 1
ATOM 711 O O . ARG A 1 93 ? -3.034 0.741 -7.254 1.00 88.06 93 ARG A O 1
ATOM 718 N N . GLY A 1 94 ? -2.787 -1.013 -8.628 1.00 86.94 94 GLY A N 1
ATOM 719 C CA . GLY A 1 94 ? -3.364 -2.009 -7.728 1.00 86.94 94 GLY A CA 1
ATOM 720 C C . GLY A 1 94 ? -2.587 -2.139 -6.417 1.00 86.94 94 GLY A C 1
ATOM 721 O O . GLY A 1 94 ? -3.205 -2.175 -5.352 1.00 86.94 94 GLY A O 1
ATOM 722 N N . ALA A 1 95 ? -1.250 -2.120 -6.468 1.00 89.75 95 ALA A N 1
ATOM 723 C CA . ALA A 1 95 ? -0.408 -2.096 -5.274 1.00 89.75 95 ALA A CA 1
ATOM 724 C C . ALA A 1 95 ? -0.721 -0.869 -4.407 1.00 89.75 95 ALA A C 1
ATOM 726 O O . ALA A 1 95 ? -0.996 -1.003 -3.215 1.00 89.75 95 ALA A O 1
ATOM 727 N N . ALA A 1 96 ? -0.751 0.325 -5.008 1.00 86.94 96 ALA A N 1
ATOM 728 C CA . ALA A 1 96 ? -1.042 1.563 -4.289 1.00 86.94 96 ALA A CA 1
ATOM 729 C C . ALA A 1 96 ? -2.416 1.513 -3.599 1.00 86.94 96 ALA A C 1
ATOM 731 O O . ALA A 1 96 ? -2.538 1.888 -2.429 1.00 86.94 96 ALA A O 1
ATOM 732 N N . VAL A 1 97 ? -3.447 0.997 -4.278 1.00 86.38 97 VAL A N 1
ATOM 733 C CA . VAL A 1 97 ? -4.780 0.793 -3.688 1.00 86.38 97 VAL A CA 1
ATOM 734 C C . VAL A 1 97 ? -4.711 -0.184 -2.512 1.00 86.38 97 VAL A C 1
ATOM 736 O O . VAL A 1 97 ? -5.208 0.135 -1.431 1.00 86.38 97 VAL A O 1
ATOM 739 N N . ALA A 1 98 ? -4.055 -1.333 -2.682 1.00 87.56 98 ALA A N 1
ATOM 740 C CA . ALA A 1 98 ? -3.954 -2.364 -1.652 1.00 87.56 98 ALA A CA 1
ATOM 741 C C . ALA A 1 98 ? -3.259 -1.855 -0.378 1.00 87.56 98 ALA A C 1
ATOM 743 O O . ALA A 1 98 ? -3.803 -2.000 0.719 1.00 87.56 98 ALA A O 1
ATOM 744 N N . PHE A 1 99 ? -2.105 -1.195 -0.509 1.00 88.31 99 PHE A N 1
ATOM 745 C CA . PHE A 1 99 ? -1.374 -0.637 0.634 1.00 88.31 99 PHE A CA 1
ATOM 746 C C . PHE A 1 99 ? -2.132 0.508 1.313 1.00 88.31 99 PHE A C 1
ATOM 748 O O . PHE A 1 99 ? -2.074 0.648 2.534 1.00 88.31 99 PHE A O 1
ATOM 755 N N . SER A 1 100 ? -2.915 1.276 0.556 1.00 84.62 100 SER A N 1
ATOM 756 C CA . SER A 1 100 ? -3.766 2.327 1.123 1.00 84.62 100 SER A CA 1
ATOM 757 C C . SER A 1 100 ? -4.894 1.749 1.978 1.00 84.62 100 SER A C 1
ATOM 759 O O . SER A 1 100 ? -5.125 2.211 3.094 1.00 84.62 100 SER A O 1
ATOM 761 N N . VAL A 1 101 ? -5.574 0.708 1.488 1.00 85.19 101 VAL A N 1
ATOM 762 C CA . VAL A 1 101 ? -6.634 0.012 2.235 1.00 85.19 101 VAL A CA 1
ATOM 763 C C . VAL A 1 101 ? -6.059 -0.681 3.473 1.00 85.19 101 VAL A C 1
ATOM 765 O O . VAL A 1 101 ? -6.632 -0.579 4.559 1.00 85.19 101 VAL A O 1
ATOM 768 N N . ALA A 1 102 ? -4.891 -1.317 3.344 1.00 87.19 102 ALA A N 1
ATOM 769 C CA . ALA A 1 102 ? -4.174 -1.898 4.476 1.00 87.19 102 ALA A CA 1
ATOM 770 C C . ALA A 1 102 ? -3.831 -0.837 5.537 1.00 87.19 102 ALA A C 1
ATOM 772 O O . ALA A 1 102 ? -4.029 -1.075 6.729 1.00 87.19 102 ALA A O 1
ATOM 773 N N . GLY A 1 103 ? -3.404 0.357 5.113 1.00 86.56 103 GLY A N 1
ATOM 774 C CA . GLY A 1 103 ? -3.130 1.490 5.997 1.00 86.56 103 GLY A CA 1
ATOM 775 C C . GLY A 1 103 ? -4.332 1.893 6.854 1.00 86.56 103 GLY A C 1
ATOM 776 O O . GLY A 1 103 ? -4.177 2.113 8.053 1.00 86.56 103 GLY A O 1
ATOM 777 N N . ILE A 1 104 ? -5.546 1.901 6.292 1.00 85.50 104 ILE A N 1
ATOM 778 C CA . ILE A 1 104 ? -6.778 2.190 7.052 1.00 85.50 104 ILE A CA 1
ATOM 779 C C . ILE A 1 104 ? -6.987 1.152 8.161 1.00 85.50 104 ILE A C 1
ATOM 781 O O . ILE A 1 104 ? -7.311 1.511 9.294 1.00 85.50 104 ILE A O 1
ATOM 785 N N . GLY A 1 105 ? -6.757 -0.128 7.860 1.00 84.38 105 GLY A N 1
ATOM 786 C CA . GLY A 1 105 ? -6.828 -1.202 8.851 1.00 84.38 105 GLY A CA 1
ATOM 787 C C . GLY A 1 105 ? -5.805 -1.043 9.975 1.00 84.38 105 GLY A C 1
ATOM 788 O O . GLY A 1 105 ? -6.152 -1.202 11.146 1.00 84.38 105 GLY A O 1
ATOM 789 N N . VAL A 1 106 ? -4.569 -0.665 9.641 1.00 87.50 106 VAL A N 1
ATOM 790 C CA . VAL A 1 106 ? -3.507 -0.411 10.627 1.00 87.50 106 VAL A CA 1
ATOM 791 C C . VAL A 1 106 ? -3.859 0.777 11.519 1.00 87.50 106 VAL A C 1
ATOM 793 O O . VAL A 1 106 ? -3.760 0.665 12.738 1.00 87.50 106 VAL A O 1
ATOM 796 N N . VAL A 1 107 ? -4.323 1.890 10.946 1.00 86.06 107 VAL A N 1
ATOM 797 C CA . VAL A 1 107 ? -4.739 3.072 11.717 1.00 86.06 107 VAL A CA 1
ATOM 798 C C . VAL A 1 107 ? -5.912 2.735 12.634 1.00 86.06 107 VAL A C 1
ATOM 800 O O . VAL A 1 107 ? -5.902 3.128 13.797 1.00 86.06 107 VAL A O 1
ATOM 803 N N . PHE A 1 108 ? -6.890 1.962 12.160 1.00 81.94 108 PHE A N 1
ATOM 804 C CA . PHE A 1 108 ? -8.001 1.504 12.992 1.00 81.94 108 PHE A CA 1
ATOM 805 C C . PHE A 1 108 ? -7.528 0.615 14.149 1.00 81.94 108 PHE A C 1
ATOM 807 O O . PHE A 1 108 ? -7.930 0.826 15.295 1.00 81.94 108 PHE A O 1
ATOM 814 N N . ALA A 1 109 ? -6.634 -0.342 13.887 1.00 83.44 109 ALA A N 1
ATOM 815 C CA . ALA A 1 109 ? -6.056 -1.193 14.923 1.00 83.44 109 ALA A CA 1
ATOM 816 C C . ALA A 1 109 ? -5.249 -0.380 15.950 1.00 83.44 109 ALA A C 1
ATOM 818 O O . ALA A 1 109 ? -5.376 -0.603 17.156 1.00 83.44 109 ALA A O 1
ATOM 819 N N . LEU A 1 110 ? -4.473 0.601 15.488 1.00 85.31 110 LEU A N 1
ATOM 820 C CA . LEU A 1 110 ? -3.695 1.500 16.335 1.00 85.31 110 LEU A CA 1
ATOM 821 C C . LEU A 1 110 ? -4.604 2.390 17.192 1.00 85.31 110 LEU A C 1
ATOM 823 O O . LEU A 1 110 ? -4.395 2.506 18.397 1.00 85.31 110 LEU A O 1
ATOM 827 N N . ALA A 1 111 ? -5.648 2.971 16.597 1.00 81.69 111 ALA A N 1
ATOM 828 C CA . ALA A 1 111 ? -6.657 3.748 17.307 1.00 81.69 111 ALA A CA 1
ATOM 829 C C . ALA A 1 111 ? -7.333 2.900 18.392 1.00 81.69 111 ALA A C 1
ATOM 831 O O . ALA A 1 111 ? -7.494 3.347 19.527 1.00 81.69 111 ALA A O 1
ATOM 832 N N . ARG A 1 112 ? -7.647 1.638 18.081 1.00 76.31 112 ARG A N 1
ATOM 833 C CA . ARG A 1 112 ? -8.207 0.689 19.044 1.00 76.31 112 ARG A CA 1
ATOM 834 C C . ARG A 1 112 ? -7.258 0.427 20.215 1.00 76.31 112 ARG A C 1
ATOM 836 O O . ARG A 1 112 ? -7.700 0.392 21.360 1.00 76.31 112 ARG A O 1
ATOM 843 N N . LEU A 1 113 ? -5.968 0.255 19.933 1.00 82.75 113 LEU A N 1
ATOM 844 C CA . LEU A 1 113 ? -4.945 -0.031 20.937 1.00 82.75 113 LEU A CA 1
ATOM 845 C C . LEU A 1 113 ? -4.643 1.180 21.830 1.00 82.75 113 LEU A C 1
ATOM 847 O O . LEU A 1 113 ? -4.503 1.027 23.040 1.00 82.75 113 LEU A O 1
ATOM 851 N N . LEU A 1 114 ? -4.543 2.376 21.245 1.00 82.44 114 LEU A N 1
ATOM 852 C CA . LEU A 1 114 ? -4.058 3.576 21.932 1.00 82.44 114 LEU A CA 1
ATOM 853 C C . LEU A 1 114 ? -5.171 4.442 22.533 1.00 82.44 114 LEU A C 1
ATOM 855 O O . LEU A 1 114 ? -4.958 5.051 23.583 1.00 82.44 114 LEU A O 1
ATOM 859 N N . LEU A 1 115 ? -6.342 4.525 21.890 1.00 73.25 115 LEU A N 1
ATOM 860 C CA . LEU A 1 115 ? -7.394 5.482 22.260 1.00 73.25 115 LEU A CA 1
ATOM 861 C C . LEU A 1 115 ? -8.503 4.860 23.116 1.00 73.25 115 LEU A C 1
ATOM 863 O O . LEU A 1 115 ? -9.025 5.538 24.001 1.00 73.25 115 LEU A O 1
ATOM 867 N N . LEU A 1 116 ? -8.834 3.575 22.936 1.00 64.88 116 LEU A N 1
ATOM 868 C CA . LEU A 1 116 ? -9.859 2.924 23.766 1.00 64.88 116 LEU A CA 1
ATOM 869 C C . LEU A 1 116 ? -9.496 2.851 25.261 1.00 64.88 116 LEU A C 1
ATOM 871 O O . LEU A 1 116 ? -10.380 3.109 26.083 1.00 64.88 116 LEU A O 1
ATOM 875 N N . PRO A 1 117 ? -8.234 2.586 25.666 1.00 61.62 117 PRO A N 1
ATOM 876 C CA . PRO A 1 117 ? -7.861 2.643 27.080 1.00 61.62 117 PRO A CA 1
ATOM 877 C C . PRO A 1 117 ? -7.992 4.051 27.675 1.00 61.62 117 PRO A C 1
ATOM 879 O O . PRO A 1 117 ? -8.248 4.197 28.869 1.00 61.62 117 PRO A O 1
ATOM 882 N N . GLN A 1 118 ? -7.827 5.097 26.858 1.00 59.34 118 GLN A N 1
ATOM 883 C CA . GLN A 1 118 ? -7.878 6.487 27.313 1.00 59.34 118 GLN A CA 1
ATOM 884 C C . GLN A 1 118 ? -9.310 7.014 27.409 1.00 59.34 118 GLN A C 1
ATOM 886 O O . GLN A 1 118 ? -9.657 7.639 28.409 1.00 59.34 118 GLN A O 1
ATOM 891 N N . LEU A 1 119 ? -10.179 6.684 26.451 1.00 55.47 119 LEU A N 1
ATOM 892 C CA . LEU A 1 119 ? -11.607 7.020 26.511 1.00 55.47 119 LEU A CA 1
ATOM 893 C C . LEU A 1 119 ? -12.306 6.356 27.709 1.00 55.47 119 LEU A C 1
ATOM 895 O O . LEU A 1 119 ? -13.151 6.984 28.344 1.00 55.47 119 LEU A O 1
ATOM 899 N N . GLY A 1 120 ? -11.886 5.145 28.094 1.00 54.97 120 GLY A N 1
ATOM 900 C CA . GLY A 1 120 ? -12.328 4.511 29.340 1.00 54.97 120 GLY A CA 1
ATOM 901 C C . GLY A 1 120 ? -11.936 5.295 30.601 1.00 54.97 120 GLY A C 1
ATOM 902 O O . GLY A 1 120 ? -12.708 5.342 31.554 1.00 54.97 120 GLY A O 1
ATOM 903 N N . ARG A 1 121 ? -10.779 5.977 30.611 1.00 52.31 121 ARG A N 1
ATOM 904 C CA . ARG A 1 121 ? -10.348 6.837 31.734 1.00 52.31 121 ARG A CA 1
ATOM 905 C C . ARG A 1 121 ? -11.099 8.170 31.761 1.00 52.31 121 ARG A C 1
ATOM 907 O O . ARG A 1 121 ? -11.477 8.617 32.840 1.00 52.31 121 ARG A O 1
ATOM 914 N N . PHE A 1 122 ? -11.376 8.772 30.601 1.00 50.53 122 PHE A N 1
ATOM 915 C CA . PHE A 1 122 ? -12.173 10.003 30.511 1.00 50.53 122 PHE A CA 1
ATOM 916 C C . PHE A 1 122 ? -13.627 9.801 30.949 1.00 50.53 122 PHE A C 1
ATOM 918 O O . PHE A 1 122 ? -14.182 10.673 31.609 1.00 50.53 122 PHE A O 1
ATOM 925 N N . GLN A 1 123 ? -14.231 8.645 30.661 1.00 49.16 123 GLN A N 1
ATOM 926 C CA . GLN A 1 123 ? -15.574 8.318 31.152 1.00 49.16 123 GLN A CA 1
ATOM 927 C C . GLN A 1 123 ? -15.612 8.165 32.680 1.00 49.16 123 GLN A C 1
ATOM 929 O O . GLN A 1 123 ? -16.547 8.645 33.315 1.00 49.16 123 GLN A O 1
ATOM 934 N N . VAL A 1 124 ? -14.582 7.563 33.286 1.00 53.03 124 VAL A N 1
ATOM 935 C CA . VAL A 1 124 ? -14.473 7.458 34.754 1.00 53.03 124 VAL A CA 1
ATOM 936 C C . VAL A 1 124 ? -14.301 8.840 35.397 1.00 53.03 124 VAL A C 1
ATOM 938 O O . VAL A 1 124 ? -14.931 9.118 36.413 1.00 53.03 124 VAL A O 1
ATOM 941 N N . LEU A 1 125 ? -13.516 9.730 34.784 1.00 49.59 125 LEU A N 1
ATOM 942 C CA . LEU A 1 125 ? -13.336 11.111 35.250 1.00 49.59 125 LEU A CA 1
ATOM 943 C C . LEU A 1 125 ? -14.598 11.972 35.082 1.00 49.59 125 LEU A C 1
ATOM 945 O O . LEU A 1 125 ? -14.937 12.717 35.994 1.00 49.59 125 LEU A O 1
ATOM 949 N N . ALA A 1 126 ? -15.322 11.842 33.968 1.00 46.97 126 ALA A N 1
ATOM 950 C CA . ALA A 1 126 ? -16.554 12.594 33.721 1.00 46.97 126 ALA A CA 1
ATOM 951 C C . ALA A 1 126 ? -17.717 12.150 34.626 1.00 46.97 126 ALA A C 1
ATOM 953 O O . ALA A 1 126 ? -18.526 12.973 35.044 1.00 46.97 126 ALA A O 1
ATOM 954 N N . VAL A 1 127 ? -17.798 10.861 34.975 1.00 52.94 127 VAL A N 1
ATOM 955 C CA . VAL A 1 127 ? -18.771 10.376 35.970 1.00 52.94 127 VAL A CA 1
ATOM 956 C C . VAL A 1 127 ? -18.395 10.849 37.378 1.00 52.94 127 VAL A C 1
ATOM 958 O O . VAL A 1 127 ? -19.282 11.228 38.140 1.00 52.94 127 VAL A O 1
ATOM 961 N N . ALA A 1 128 ? -17.100 10.898 37.709 1.00 50.47 128 ALA A N 1
ATOM 962 C CA . ALA A 1 128 ? -16.625 11.364 39.012 1.00 50.47 128 ALA A CA 1
ATOM 963 C C . ALA A 1 128 ? -16.868 12.866 39.260 1.00 50.47 128 ALA A C 1
ATOM 965 O O . ALA A 1 128 ? -17.049 13.259 40.407 1.00 50.47 128 ALA A O 1
ATOM 966 N N . THR A 1 129 ? -16.916 13.707 38.222 1.00 53.25 129 THR A N 1
ATOM 967 C CA . THR A 1 129 ? -17.206 15.147 38.369 1.00 53.25 129 THR A CA 1
ATOM 968 C C . THR A 1 129 ? -18.698 15.485 38.361 1.00 53.25 129 THR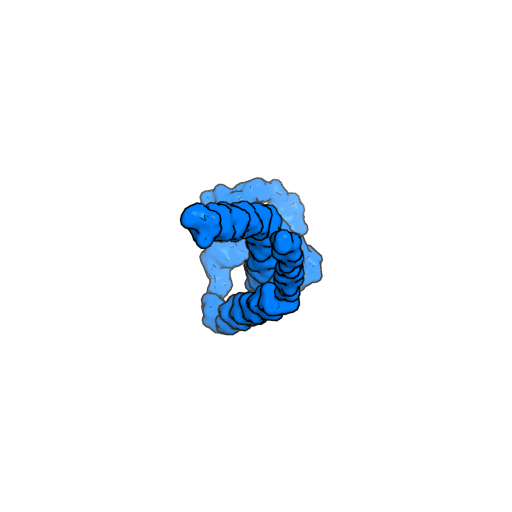 A C 1
ATOM 970 O O . THR A 1 129 ? -19.071 16.549 38.839 1.00 53.25 129 THR A O 1
ATOM 973 N N . LEU A 1 130 ? -19.562 14.594 37.860 1.00 47.31 130 LEU A N 1
ATOM 974 C CA . LEU A 1 130 ? -21.024 14.773 37.840 1.00 47.31 130 LEU A CA 1
ATOM 975 C C . LEU A 1 130 ? -21.739 14.224 39.092 1.00 47.31 130 LEU A C 1
ATOM 977 O O . LEU A 1 130 ? -22.957 14.343 39.193 1.00 47.31 130 LEU A O 1
ATOM 981 N N . THR A 1 131 ? -21.008 13.619 40.036 1.00 48.56 131 THR A N 1
ATOM 982 C CA . THR A 1 131 ? -21.543 13.115 41.322 1.00 48.56 131 THR A CA 1
ATOM 983 C C . THR A 1 131 ? -20.943 13.796 42.563 1.00 48.56 131 THR A C 1
ATOM 985 O O . THR A 1 131 ? -21.124 13.290 43.671 1.00 48.56 131 THR A O 1
ATOM 988 N N . GLY A 1 132 ? -20.257 14.932 42.387 1.00 40.81 132 GLY A N 1
ATOM 989 C CA . GLY A 1 132 ? -19.763 15.794 43.470 1.00 40.81 132 GLY A CA 1
ATOM 990 C C . GLY A 1 132 ? -20.704 16.946 43.783 1.00 40.81 132 GLY A C 1
ATOM 991 O O . GLY A 1 132 ? -21.281 17.497 42.820 1.00 40.81 132 GLY A O 1
#

Foldseek 3Di:
DDDDPDPPPPDCVVVVVVLVVVLVVLLCVLPPCLCPPPVDCDDPNVQLLVQLVCVLVVNDDQFRPSNVTDGNPLSVQLNVQCVPPNRDSCSSSVSVSVVVSVVSVVVVVVCVVPVVVVVVVVVVVVVVVVVD

Radius of gyration: 22.87 Å; Cα contacts (8 Å, |Δi|>4): 76; chains: 1; bounding box: 49×28×68 Å

pLDDT: mean 76.83, std 15.21, range [40.44, 94.56]

Solvent-accessible surface area (backbone atoms only — not comparable to full-atom values): 7688 Å² total; per-residue (Å²): 134,87,81,80,82,74,79,78,76,78,68,64,60,66,57,52,50,52,51,52,51,50,52,50,49,50,50,49,64,63,56,61,50,53,86,61,54,70,75,64,88,53,66,69,69,37,30,43,50,51,49,9,51,41,39,67,73,66,51,82,59,70,50,28,79,70,66,79,58,39,78,25,66,62,28,51,57,49,19,55,48,28,72,75,70,41,88,44,74,66,48,53,54,47,47,55,52,52,55,52,56,50,47,53,52,50,52,52,53,47,46,55,66,65,45,51,68,48,54,57,50,52,52,54,52,55,54,58,64,73,74,109

Secondary structure (DSSP, 8-state):
-----------SHHHHHHHHHHHHHHHHHHHTTTTTSSSS--THHHHHHHHHHHHHTT---SEETTTTSEETHHHHHHHHHHHHH-S-HHHHHHHHHHHHHHHHHHHHHHHHHHHHHHHHHHHHHHHHHS--

Sequence (132 aa):
MAGTFKKQKFSGWPEIVAFCVILLLALLFRTYGLDKVPPAFFGDEANIALDSQSILQGNFSLITPHEGGEGSLWAYLLALTFAVFKPSIASARGAAVAFSVAGIGV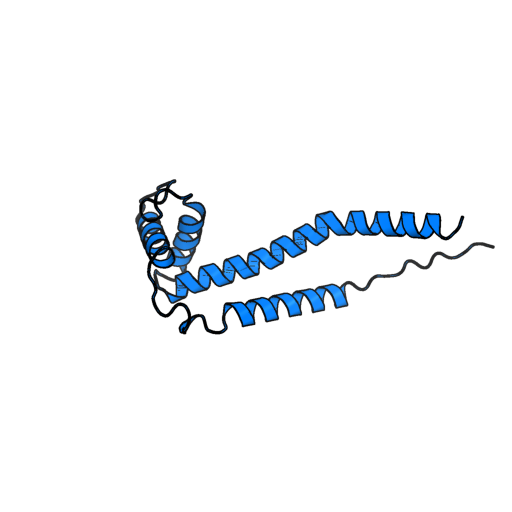VFALARLLLLPQLGRFQVLAVATLTG